Protein AF-A0A920DRA0-F1 (afdb_monomer_lite)

Foldseek 3Di:
DDLVVLVVCVVVVVLVSSLVVLVVVCVVCVVCVVVSVVVNVVSVVVVD

Secondary structure (DSSP, 8-state):
--HHHHHHHHHTT-HHHHHHHHHHHHHH-GGGHHHHHHHHHHHHHHH-

pLDDT: mean 94.93, std 5.26, range [66.5, 97.81]

Se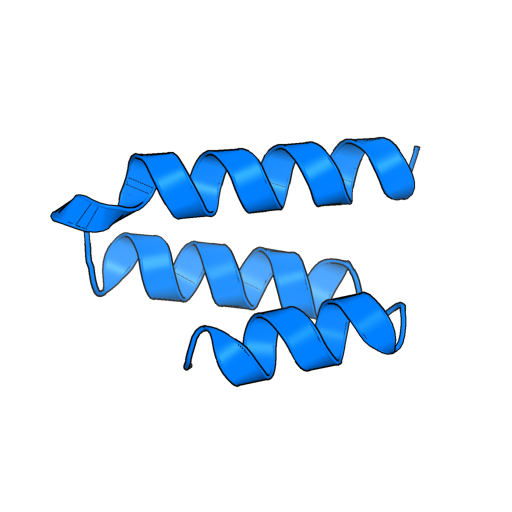quence (48 aa):
MTETLAKVYLEQGHYEKAITAYEILSLKYPQKSSLFANQIKAIKQIKL

Radius of gyration: 9.66 Å; chains: 1; bounding box: 20×20×25 Å

Structure (mmCIF, N/CA/C/O backbone):
data_AF-A0A920DRA0-F1
#
_entry.id   AF-A0A920DRA0-F1
#
loop_
_atom_site.group_PDB
_atom_site.id
_atom_site.type_symbol
_atom_site.label_atom_id
_atom_site.label_alt_id
_atom_site.label_comp_id
_atom_site.label_asym_id
_atom_site.label_entity_id
_atom_site.label_seq_id
_atom_site.pdbx_PDB_ins_code
_atom_site.Cartn_x
_atom_site.Cartn_y
_atom_site.Cartn_z
_atom_site.occupancy
_atom_site.B_iso_or_equiv
_atom_site.auth_seq_id
_atom_site.auth_comp_id
_atom_site.auth_asym_id
_atom_site.auth_atom_id
_atom_site.pdbx_PDB_model_num
ATOM 1 N N . MET A 1 1 ? 6.409 -6.389 -5.625 1.00 83.12 1 MET A N 1
ATOM 2 C CA . MET A 1 1 ? 5.053 -5.960 -5.227 1.00 83.12 1 MET A CA 1
ATOM 3 C C . MET A 1 1 ? 4.200 -5.745 -6.470 1.00 83.12 1 MET A C 1
ATOM 5 O O . MET A 1 1 ? 4.713 -5.156 -7.418 1.00 83.12 1 MET A O 1
ATOM 9 N N . THR A 1 2 ? 2.963 -6.254 -6.492 1.00 93.00 2 THR A N 1
ATOM 10 C CA . THR A 1 2 ? 1.995 -6.119 -7.603 1.00 93.00 2 THR A CA 1
ATOM 11 C C . THR A 1 2 ? 0.656 -5.604 -7.075 1.00 93.00 2 THR A C 1
ATOM 13 O O . THR A 1 2 ? 0.344 -5.798 -5.901 1.00 93.00 2 THR A O 1
ATOM 16 N N . GLU A 1 3 ? -0.137 -4.958 -7.934 1.00 92.81 3 GLU A N 1
ATOM 17 C CA . GLU A 1 3 ? -1.459 -4.416 -7.570 1.00 92.81 3 GLU A CA 1
ATOM 18 C C . GLU A 1 3 ? -2.400 -5.524 -7.061 1.00 92.81 3 GLU A C 1
ATOM 20 O O . GLU A 1 3 ? -3.061 -5.363 -6.038 1.00 92.81 3 GLU A O 1
ATOM 25 N N . THR A 1 4 ? -2.378 -6.696 -7.704 1.00 96.38 4 THR A N 1
ATOM 26 C CA . THR A 1 4 ? -3.163 -7.869 -7.291 1.00 96.38 4 THR A CA 1
ATOM 27 C C . THR A 1 4 ? -2.817 -8.329 -5.878 1.00 96.38 4 THR A C 1
ATOM 29 O O . THR A 1 4 ? -3.715 -8.597 -5.089 1.00 96.38 4 THR A O 1
ATOM 32 N N . LEU A 1 5 ? -1.528 -8.385 -5.524 1.00 95.31 5 LEU A N 1
ATOM 33 C CA . LEU A 1 5 ? -1.113 -8.809 -4.185 1.00 95.31 5 LEU A CA 1
ATOM 34 C C . LEU A 1 5 ? -1.540 -7.795 -3.111 1.00 95.31 5 LEU A C 1
ATOM 36 O O . LEU A 1 5 ? -1.989 -8.196 -2.041 1.00 95.31 5 LEU A O 1
ATOM 40 N N . ALA A 1 6 ? -1.457 -6.493 -3.407 1.00 96.25 6 ALA A N 1
ATOM 41 C CA . ALA A 1 6 ? -1.954 -5.445 -2.513 1.00 96.25 6 ALA A CA 1
ATOM 42 C C . ALA A 1 6 ? -3.463 -5.597 -2.243 1.00 96.25 6 ALA A C 1
ATOM 44 O O . ALA A 1 6 ? -3.911 -5.444 -1.107 1.00 96.25 6 ALA A O 1
ATOM 45 N N . LYS A 1 7 ? -4.234 -5.959 -3.277 1.00 95.81 7 LYS A N 1
ATOM 46 C CA . LYS A 1 7 ? -5.670 -6.233 -3.166 1.00 95.81 7 LYS A CA 1
ATOM 47 C C . LYS A 1 7 ? -5.967 -7.492 -2.347 1.00 95.81 7 LYS A C 1
ATOM 49 O O . LYS A 1 7 ? -6.826 -7.439 -1.477 1.00 95.81 7 LYS A O 1
ATOM 54 N N . VAL A 1 8 ? -5.217 -8.578 -2.547 1.00 97.44 8 VAL A N 1
ATOM 55 C CA . VAL A 1 8 ? -5.362 -9.802 -1.736 1.00 97.44 8 VAL A CA 1
ATOM 56 C C . VAL A 1 8 ? -5.105 -9.515 -0.254 1.00 97.44 8 VAL A C 1
ATOM 58 O O . VAL A 1 8 ? -5.867 -9.971 0.593 1.00 97.44 8 VAL A O 1
ATOM 61 N N . TYR A 1 9 ? -4.090 -8.708 0.081 1.00 97.06 9 TYR A N 1
ATOM 62 C CA . TYR A 1 9 ? -3.874 -8.295 1.473 1.00 97.06 9 TYR A CA 1
ATOM 63 C C . TYR A 1 9 ? -5.057 -7.516 2.048 1.00 97.06 9 TYR A C 1
ATOM 65 O O . TYR A 1 9 ? -5.406 -7.729 3.206 1.00 97.06 9 TYR A O 1
ATOM 73 N N . LEU A 1 10 ? -5.681 -6.641 1.258 1.00 95.62 10 LEU A N 1
ATOM 74 C CA . LEU A 1 10 ? -6.873 -5.911 1.682 1.00 95.62 10 LEU A CA 1
ATOM 75 C C . LEU A 1 10 ? -8.051 -6.859 1.947 1.00 95.62 10 LEU A C 1
ATOM 77 O O . LEU A 1 10 ? -8.671 -6.774 3.002 1.00 95.62 10 LEU A O 1
ATOM 81 N N . GLU A 1 11 ? -8.327 -7.777 1.022 1.00 95.12 11 GLU A N 1
ATOM 82 C CA . GLU A 1 11 ? -9.424 -8.753 1.127 1.00 95.12 11 GLU A CA 1
ATOM 83 C C . GLU A 1 11 ? -9.253 -9.700 2.324 1.00 95.12 11 GLU A C 1
ATOM 85 O O . GLU A 1 11 ? -10.231 -10.104 2.945 1.00 95.12 11 GLU A O 1
ATOM 90 N N . GLN A 1 12 ? -8.008 -10.008 2.693 1.00 96.56 12 GLN A N 1
ATOM 91 C CA . GLN A 1 12 ? -7.669 -10.803 3.877 1.00 96.56 12 GLN A CA 1
ATOM 92 C C . GLN A 1 12 ? -7.671 -9.992 5.189 1.00 96.56 12 GLN A C 1
ATOM 94 O O . GLN A 1 12 ? -7.364 -10.541 6.245 1.00 96.5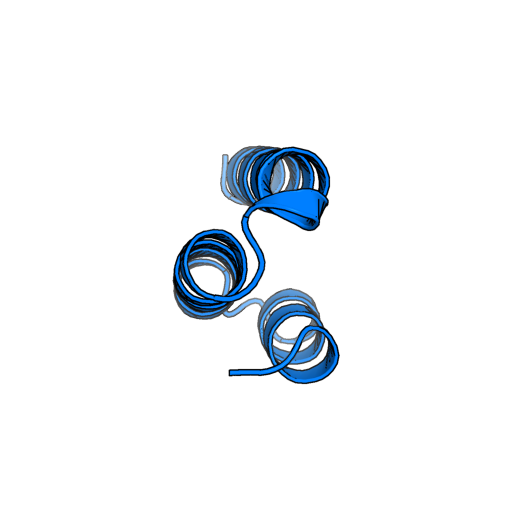6 12 GLN A O 1
ATOM 99 N N . GLY A 1 13 ? -7.964 -8.687 5.149 1.00 95.06 13 GLY A N 1
ATOM 100 C CA . GLY A 1 13 ? -7.936 -7.803 6.323 1.00 95.06 13 GLY A CA 1
ATOM 101 C C . GLY A 1 13 ? -6.527 -7.409 6.785 1.00 95.06 13 GLY A C 1
ATOM 102 O O . GLY A 1 13 ? -6.351 -6.781 7.829 1.00 95.06 13 GLY A O 1
ATOM 103 N N . HIS A 1 14 ? -5.489 -7.735 6.012 1.00 96.81 14 HIS A N 1
ATOM 104 C CA . HIS A 1 14 ? -4.106 -7.344 6.277 1.00 96.81 14 HIS A CA 1
ATOM 105 C C . HIS A 1 14 ? -3.835 -5.902 5.815 1.00 96.81 14 HIS A C 1
ATOM 107 O O . HIS A 1 14 ? -3.008 -5.652 4.934 1.00 96.81 14 HIS A O 1
ATOM 113 N N . TYR A 1 15 ? -4.517 -4.9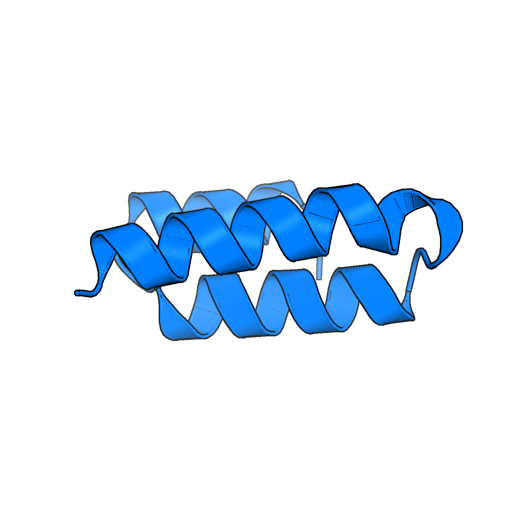35 6.433 1.00 95.94 15 TYR A N 1
ATOM 114 C CA . TYR A 1 15 ? -4.519 -3.533 6.003 1.00 95.94 15 TYR A CA 1
ATOM 115 C C . TYR A 1 15 ? -3.130 -2.888 5.958 1.00 95.94 15 TYR A C 1
ATOM 117 O O . TYR A 1 15 ? -2.819 -2.174 5.010 1.00 95.94 15 TYR A O 1
ATOM 125 N N . GLU A 1 16 ? -2.263 -3.161 6.934 1.00 96.25 16 GLU A N 1
ATOM 126 C CA . GLU A 1 16 ? -0.906 -2.594 6.947 1.00 96.25 16 GLU A CA 1
ATOM 127 C C . GLU A 1 16 ? -0.062 -3.122 5.786 1.00 96.25 16 GLU A C 1
ATOM 129 O O . GLU A 1 16 ? 0.583 -2.344 5.088 1.00 96.25 16 GLU A O 1
ATOM 134 N N . LYS A 1 17 ? -0.160 -4.427 5.493 1.00 96.62 17 LYS A N 1
ATOM 135 C CA . LYS A 1 17 ? 0.513 -5.032 4.33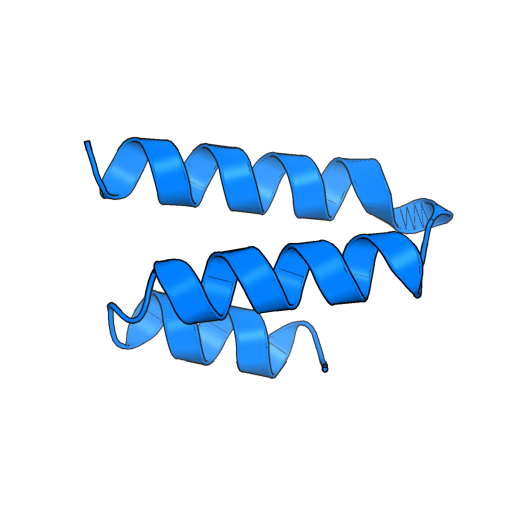6 1.00 96.62 17 LYS A CA 1
ATOM 136 C C . LYS A 1 17 ? -0.017 -4.464 3.020 1.00 96.62 17 LYS A C 1
ATOM 138 O O . LYS A 1 17 ? 0.770 -4.226 2.106 1.00 96.62 17 LYS A O 1
ATOM 143 N N . ALA A 1 18 ? -1.326 -4.220 2.926 1.00 97.38 18 ALA A N 1
ATOM 144 C CA . ALA A 1 18 ? -1.933 -3.588 1.759 1.00 97.38 18 ALA A CA 1
ATOM 145 C C . ALA A 1 18 ? -1.426 -2.147 1.566 1.00 97.38 18 ALA A C 1
ATOM 147 O O . ALA A 1 18 ? -1.044 -1.781 0.456 1.00 97.38 18 ALA A O 1
ATOM 148 N N . ILE A 1 19 ? -1.345 -1.351 2.639 1.00 97.12 19 ILE A N 1
ATOM 149 C CA . ILE A 1 19 ? -0.826 0.025 2.591 1.00 97.12 19 ILE A CA 1
ATOM 150 C C . ILE A 1 19 ? 0.633 0.036 2.129 1.00 97.12 19 ILE A C 1
ATOM 152 O O . ILE A 1 19 ? 0.939 0.693 1.136 1.00 97.12 19 ILE A O 1
ATOM 156 N N . THR A 1 20 ? 1.510 -0.748 2.763 1.00 97.50 20 THR A N 1
ATOM 157 C CA . THR A 1 20 ? 2.925 -0.835 2.365 1.00 97.50 20 THR A CA 1
ATOM 158 C C . THR A 1 20 ? 3.071 -1.303 0.917 1.00 97.50 20 THR A C 1
ATOM 160 O O . THR A 1 20 ? 3.926 -0.817 0.175 1.00 97.50 20 THR A O 1
ATOM 163 N N . ALA A 1 21 ? 2.215 -2.225 0.468 1.00 97.69 21 ALA A N 1
ATOM 164 C CA . ALA A 1 21 ? 2.217 -2.669 -0.917 1.00 97.69 21 ALA A CA 1
ATOM 165 C C . ALA A 1 21 ? 1.898 -1.527 -1.896 1.00 97.69 21 ALA A C 1
ATOM 167 O O . ALA A 1 21 ? 2.604 -1.369 -2.896 1.00 97.69 21 ALA A O 1
ATOM 168 N N . TYR A 1 22 ? 0.886 -0.708 -1.600 1.00 97.81 22 TYR A N 1
ATOM 169 C CA . TYR A 1 22 ? 0.541 0.464 -2.406 1.00 97.81 22 TYR A CA 1
ATOM 170 C C . TYR A 1 22 ? 1.601 1.573 -2.342 1.00 97.81 22 TYR A C 1
ATOM 172 O O . TYR A 1 22 ? 1.846 2.231 -3.355 1.00 97.81 22 TYR A O 1
ATOM 180 N N . GLU A 1 23 ? 2.287 1.752 -1.213 1.00 97.12 23 GLU A N 1
ATOM 181 C CA . GLU A 1 23 ? 3.418 2.684 -1.094 1.00 97.12 23 GLU A CA 1
ATOM 182 C C . GLU A 1 23 ? 4.579 2.260 -2.005 1.00 97.12 23 GLU A C 1
ATOM 184 O O . GLU A 1 23 ? 5.054 3.056 -2.817 1.00 97.12 23 GLU A O 1
ATOM 189 N N . ILE A 1 24 ? 4.965 0.979 -1.977 1.00 97.19 24 ILE A N 1
ATOM 190 C CA . ILE A 1 24 ? 6.001 0.433 -2.871 1.00 97.19 24 ILE A CA 1
ATOM 191 C C . ILE A 1 24 ? 5.595 0.592 -4.344 1.00 97.19 24 ILE A C 1
ATOM 193 O O . ILE A 1 24 ? 6.420 0.952 -5.187 1.00 97.19 24 ILE A O 1
ATOM 197 N N . LEU A 1 25 ? 4.328 0.328 -4.678 1.00 97.25 25 LEU A N 1
ATOM 198 C CA . LEU A 1 25 ? 3.816 0.490 -6.042 1.00 97.25 25 LEU A CA 1
ATOM 199 C C . LEU A 1 25 ? 3.819 1.953 -6.498 1.00 97.25 25 LEU A C 1
ATOM 201 O O . LEU A 1 25 ? 4.099 2.210 -7.667 1.00 97.25 25 LEU A O 1
ATOM 205 N N . SER A 1 26 ? 3.581 2.898 -5.587 1.00 97.12 26 SER A N 1
ATOM 206 C CA . SER A 1 26 ? 3.645 4.341 -5.862 1.00 97.12 26 SER A CA 1
ATOM 207 C C . SER A 1 26 ? 5.050 4.794 -6.232 1.00 97.12 26 SER A C 1
ATOM 209 O O . SER A 1 26 ? 5.208 5.580 -7.163 1.00 97.12 26 SER A O 1
ATOM 211 N N . LEU A 1 27 ? 6.065 4.256 -5.552 1.00 95.94 27 LEU A N 1
ATOM 212 C CA . LEU A 1 27 ? 7.467 4.522 -5.876 1.00 95.94 27 LEU A CA 1
ATOM 213 C C . LEU A 1 27 ? 7.881 3.867 -7.201 1.00 95.94 27 LEU A C 1
ATOM 215 O O . LEU A 1 27 ? 8.640 4.448 -7.970 1.00 95.94 27 LEU A O 1
ATOM 219 N N . LYS A 1 28 ? 7.369 2.664 -7.486 1.00 96.56 28 LYS A N 1
ATOM 220 C CA . LYS A 1 28 ? 7.702 1.915 -8.706 1.00 96.56 28 LYS A CA 1
ATOM 221 C C . LYS A 1 28 ? 7.019 2.468 -9.962 1.00 96.56 28 LYS A C 1
ATOM 223 O O . LYS A 1 28 ? 7.594 2.401 -11.045 1.00 96.56 28 LYS A O 1
ATOM 228 N N . TYR A 1 29 ? 5.797 2.978 -9.827 1.00 96.56 29 TYR A N 1
ATOM 229 C CA . TYR A 1 29 ? 4.984 3.498 -10.927 1.00 96.56 29 TYR A CA 1
ATOM 230 C C . TYR A 1 29 ? 4.460 4.901 -10.582 1.00 96.56 29 TYR A C 1
ATOM 232 O O . TYR A 1 29 ? 3.267 5.063 -10.296 1.00 96.56 29 TYR A O 1
ATOM 240 N N . PRO A 1 30 ? 5.324 5.932 -10.611 1.00 95.38 30 PRO A N 1
ATOM 241 C CA . PRO A 1 30 ? 4.961 7.293 -10.216 1.00 95.38 30 PRO A CA 1
ATOM 242 C C . PRO A 1 30 ?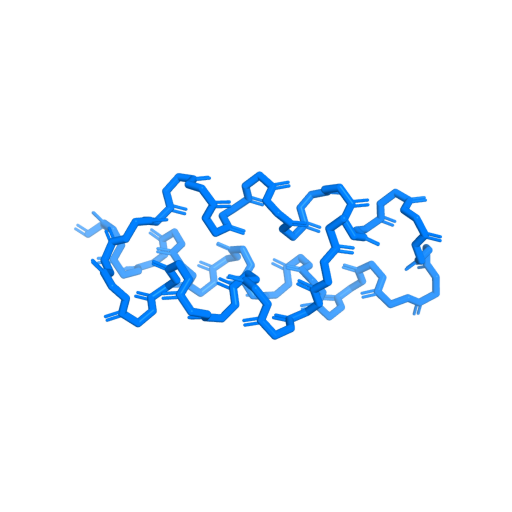 3.793 7.873 -11.027 1.00 95.38 30 PRO A C 1
ATOM 244 O O . PRO A 1 30 ? 2.992 8.633 -10.488 1.00 95.38 30 PRO A O 1
ATOM 247 N N . GLN A 1 31 ? 3.610 7.441 -12.279 1.00 96.81 31 GLN A N 1
ATOM 248 C CA . GLN A 1 31 ? 2.472 7.808 -13.129 1.00 96.81 31 GLN A CA 1
ATOM 249 C C . GLN A 1 31 ? 1.114 7.317 -12.599 1.00 96.81 31 GLN A C 1
ATOM 251 O O . GLN A 1 31 ? 0.076 7.866 -12.952 1.00 96.81 31 GLN A O 1
ATOM 256 N N . LYS A 1 32 ? 1.111 6.284 -11.746 1.00 95.94 32 LYS A N 1
ATOM 257 C CA . LYS A 1 32 ? -0.079 5.749 -11.067 1.00 95.94 32 LYS A CA 1
ATOM 258 C C . LYS A 1 32 ? -0.137 6.137 -9.585 1.00 95.94 32 LYS A C 1
ATOM 260 O O . LYS A 1 32 ? -1.038 5.689 -8.879 1.00 95.94 32 LYS A O 1
ATOM 265 N N . SER A 1 33 ? 0.791 6.960 -9.097 1.00 92.81 33 SER A N 1
ATOM 266 C CA . SER A 1 33 ? 0.894 7.307 -7.671 1.00 92.81 33 SER A CA 1
ATOM 267 C C . SER A 1 33 ? -0.417 7.842 -7.088 1.00 92.81 33 SER A C 1
ATOM 269 O O . SER A 1 33 ? -0.816 7.420 -6.005 1.00 92.81 33 SER A O 1
ATOM 271 N N . SER A 1 34 ? -1.152 8.684 -7.822 1.00 96.62 34 SER A N 1
ATOM 272 C CA . SER A 1 34 ? -2.456 9.202 -7.385 1.00 96.62 34 SER A CA 1
ATOM 273 C C . SER A 1 34 ? -3.498 8.098 -7.178 1.00 96.62 34 SER A C 1
ATOM 275 O O . SER A 1 34 ? -4.275 8.158 -6.227 1.00 96.62 34 SER A O 1
ATOM 277 N N . LEU A 1 35 ? -3.496 7.063 -8.026 1.00 96.50 35 LEU A N 1
ATOM 278 C CA . LEU A 1 35 ? -4.391 5.913 -7.890 1.00 96.50 35 LEU A CA 1
ATOM 279 C C . LEU A 1 35 ? -4.081 5.153 -6.599 1.00 96.50 35 LEU A C 1
ATOM 281 O O . LEU A 1 35 ? -4.981 4.889 -5.803 1.00 96.50 35 LEU A O 1
ATOM 285 N N . PHE A 1 36 ? -2.810 4.841 -6.355 1.00 97.38 36 PHE A N 1
ATOM 286 C CA . PHE A 1 36 ? -2.398 4.112 -5.155 1.00 97.38 36 PHE A CA 1
ATOM 287 C C . PHE A 1 36 ? -2.590 4.929 -3.875 1.00 97.38 36 PHE A C 1
ATOM 289 O O . PHE A 1 36 ? -3.035 4.386 -2.866 1.00 97.38 36 PHE A O 1
ATOM 296 N N . ALA A 1 37 ? -2.356 6.242 -3.919 1.00 96.94 37 ALA A N 1
ATOM 297 C CA . ALA A 1 37 ? -2.648 7.139 -2.806 1.00 96.94 37 ALA A CA 1
ATOM 298 C C . ALA A 1 37 ? -4.141 7.116 -2.431 1.00 96.94 37 ALA A C 1
ATOM 300 O O . ALA A 1 37 ? -4.475 7.106 -1.245 1.00 96.94 37 ALA A O 1
ATOM 301 N N . ASN A 1 38 ? -5.040 7.048 -3.418 1.00 97.56 38 ASN A N 1
ATOM 302 C CA . ASN A 1 38 ? -6.476 6.909 -3.168 1.00 97.56 38 ASN A CA 1
ATOM 303 C C . ASN A 1 38 ? -6.820 5.558 -2.524 1.00 97.56 38 ASN A C 1
ATOM 305 O O . ASN A 1 38 ? -7.597 5.532 -1.571 1.00 97.56 38 ASN A O 1
ATOM 309 N N . GLN A 1 39 ? -6.200 4.458 -2.969 1.00 96.75 39 GLN A N 1
ATOM 310 C CA . GLN A 1 39 ? -6.377 3.141 -2.339 1.00 96.75 39 GLN A CA 1
ATOM 311 C C . GLN A 1 39 ? -5.919 3.149 -0.875 1.00 96.75 39 GLN A C 1
ATOM 313 O O . GLN A 1 39 ? -6.642 2.690 0.004 1.00 96.75 39 GLN A O 1
ATOM 318 N N . ILE A 1 40 ? -4.760 3.747 -0.581 1.00 96.81 40 ILE A N 1
ATOM 319 C CA . ILE A 1 40 ? -4.258 3.883 0.795 1.00 96.81 40 ILE A CA 1
ATOM 320 C C . ILE A 1 40 ? -5.242 4.677 1.661 1.00 96.81 40 ILE A C 1
ATOM 322 O O . ILE A 1 40 ? -5.509 4.283 2.796 1.00 96.81 40 ILE A O 1
ATOM 326 N N . LYS A 1 41 ? -5.798 5.783 1.145 1.00 97.31 41 LYS A N 1
ATOM 327 C CA . LYS A 1 41 ? -6.808 6.572 1.869 1.00 97.31 41 LYS A CA 1
ATOM 328 C C . LYS A 1 41 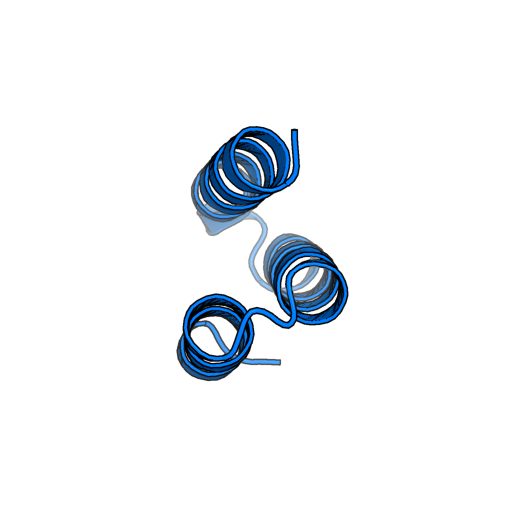? -8.057 5.747 2.174 1.00 97.31 41 LYS A C 1
ATOM 330 O O . LYS A 1 41 ? -8.500 5.763 3.318 1.00 97.31 41 LYS A O 1
ATOM 335 N N . ALA A 1 42 ? -8.574 5.001 1.197 1.00 96.25 42 ALA A N 1
ATOM 336 C CA . ALA A 1 42 ? -9.735 4.135 1.388 1.00 96.25 42 ALA A CA 1
ATOM 337 C C . ALA A 1 42 ? -9.476 3.069 2.467 1.00 96.25 42 ALA A C 1
ATOM 339 O O . ALA A 1 42 ? -10.288 2.883 3.365 1.00 96.25 42 ALA A O 1
ATOM 340 N N . ILE A 1 43 ? -8.301 2.433 2.449 1.00 95.62 43 ILE A N 1
ATOM 341 C CA . ILE A 1 43 ? -7.927 1.439 3.466 1.00 95.62 43 ILE A CA 1
ATOM 342 C C . ILE A 1 43 ? -7.842 2.073 4.858 1.00 95.62 43 ILE A C 1
ATOM 344 O O . ILE A 1 43 ? -8.328 1.500 5.830 1.00 95.62 43 ILE A O 1
ATOM 348 N N . LYS A 1 44 ? -7.252 3.269 4.968 1.00 95.25 44 LYS A N 1
ATOM 349 C CA . LYS A 1 44 ? -7.172 3.998 6.242 1.00 95.25 44 LYS A CA 1
ATOM 350 C C . LYS A 1 44 ? -8.552 4.377 6.786 1.00 95.25 44 LYS A C 1
ATOM 352 O O . LYS A 1 44 ? -8.707 4.384 7.998 1.00 95.25 44 LYS A O 1
ATOM 357 N N . GLN A 1 45 ? -9.529 4.648 5.919 1.00 94.88 45 GLN A N 1
ATOM 358 C CA . GLN A 1 45 ? -10.916 4.895 6.326 1.00 94.88 45 GLN A CA 1
ATOM 359 C C . GLN A 1 45 ? -11.629 3.634 6.827 1.00 94.88 45 GLN A C 1
ATOM 361 O O . GLN A 1 45 ? -12.483 3.755 7.687 1.00 94.88 45 GLN A O 1
ATOM 366 N N . ILE A 1 46 ? -11.279 2.445 6.322 1.00 91.06 46 ILE A N 1
ATOM 367 C CA . ILE A 1 46 ? -11.848 1.165 6.789 1.00 91.06 46 ILE A CA 1
ATOM 368 C C . ILE A 1 46 ? -11.260 0.747 8.146 1.00 91.06 46 ILE A C 1
ATOM 370 O O . ILE A 1 46 ? -11.935 0.101 8.940 1.00 91.06 46 ILE A O 1
ATOM 374 N N . LYS A 1 47 ? -9.983 1.067 8.403 1.00 80.00 47 LYS A N 1
ATOM 375 C CA . LYS A 1 47 ? -9.304 0.749 9.674 1.00 80.00 47 LYS A CA 1
ATOM 376 C C . LYS A 1 47 ? -9.800 1.612 10.850 1.00 80.00 47 LYS A C 1
ATOM 378 O O . LYS A 1 47 ? -9.584 1.216 11.994 1.00 80.00 47 LYS A O 1
ATOM 383 N N . LEU A 1 48 ? -10.365 2.787 10.563 1.00 66.50 48 LEU A N 1
ATOM 384 C CA . LEU A 1 48 ? -10.890 3.764 11.528 1.00 66.50 48 LEU A CA 1
ATOM 385 C C . LEU A 1 48 ? -12.316 3.404 11.950 1.00 66.50 48 LEU A C 1
ATOM 387 O O . LEU A 1 48 ? -12.584 3.515 13.165 1.00 66.50 48 LEU A O 1
#